Protein AF-A0A8J6XZQ5-F1 (afdb_monomer)

Sequence (156 aa):
MKKIFVLLVVLVLAVPALAQITETRNSEETAAKAEATSPREPSPLEKLKERIRRASRLPEAAGEAREAGIPEEDVVTVITEARRRRMPPAEVETILVESAASARENGPVDNFGAFVQSQLDQGLRGRELAEAIHREHAARGKGKMKKDKDKDKDKD

Organism: NCBI:txid2886004

Radius of gyration: 28.11 Å; Cα contacts (8 Å, |Δi|>4): 125; chains: 1; bounding box: 62×54×80 Å

Structure (mmCIF, N/CA/C/O backbone):
data_AF-A0A8J6XZQ5-F1
#
_entry.id   AF-A0A8J6XZQ5-F1
#
loop_
_atom_site.group_PDB
_atom_site.id
_atom_site.type_symbol
_atom_site.label_atom_id
_atom_site.label_alt_id
_atom_site.label_comp_id
_atom_site.label_asym_id
_atom_site.label_entity_id
_atom_site.label_seq_id
_atom_site.pdbx_PDB_ins_code
_atom_site.Cartn_x
_atom_site.Cartn_y
_atom_site.Cartn_z
_atom_site.occupancy
_atom_site.B_iso_or_equiv
_atom_site.auth_seq_id
_atom_site.auth_comp_id
_atom_site.auth_asym_id
_atom_site.auth_atom_id
_atom_site.pdbx_PDB_model_num
ATOM 1 N N . MET A 1 1 ? -46.527 -29.462 -17.149 1.00 37.03 1 MET A N 1
ATOM 2 C CA . MET A 1 1 ? -47.386 -28.792 -18.158 1.00 37.03 1 MET A CA 1
ATOM 3 C C . MET A 1 1 ? -46.441 -28.049 -19.113 1.00 37.03 1 MET A C 1
ATOM 5 O O . MET A 1 1 ? -45.614 -27.319 -18.600 1.00 37.03 1 MET A O 1
ATOM 9 N N . LYS A 1 2 ? -46.260 -28.498 -20.376 1.00 39.34 2 LYS A N 1
ATOM 10 C CA . LYS A 1 2 ? -46.799 -27.884 -21.630 1.00 39.34 2 LYS A CA 1
ATOM 11 C C . LYS A 1 2 ? -46.382 -26.393 -21.768 1.00 39.34 2 LYS A C 1
ATOM 13 O O . LYS A 1 2 ? -46.752 -25.658 -20.871 1.00 39.34 2 LYS A O 1
ATOM 18 N N . LYS A 1 3 ? -45.719 -25.818 -22.791 1.00 41.22 3 LYS A N 1
ATOM 19 C CA . LYS A 1 3 ? -45.349 -26.075 -24.215 1.00 41.22 3 LYS A CA 1
ATOM 20 C C . LYS A 1 3 ? -44.275 -25.003 -24.589 1.00 41.22 3 LYS A C 1
ATOM 22 O O . LYS A 1 3 ? -44.357 -23.909 -24.051 1.00 41.22 3 LYS A O 1
ATOM 27 N N . ILE A 1 4 ? -43.175 -25.283 -25.299 1.00 52.03 4 ILE A N 1
ATOM 28 C CA . ILE A 1 4 ? -42.930 -25.091 -26.757 1.00 52.03 4 ILE A CA 1
ATOM 29 C C . ILE A 1 4 ? -43.617 -23.862 -27.402 1.00 52.03 4 ILE A C 1
ATOM 31 O O . ILE A 1 4 ? -44.836 -23.870 -27.537 1.00 52.03 4 ILE A O 1
ATOM 35 N N . PHE A 1 5 ? -42.815 -22.900 -27.891 1.00 50.16 5 PHE A N 1
ATOM 36 C CA . PHE A 1 5 ? -43.088 -21.922 -28.974 1.00 50.16 5 PHE A CA 1
ATOM 37 C C . PHE A 1 5 ? -41.705 -21.443 -29.502 1.00 50.16 5 PHE A C 1
ATOM 39 O O . PHE A 1 5 ? -40.955 -20.857 -28.732 1.00 50.16 5 PHE A O 1
ATOM 46 N N . VAL A 1 6 ? -41.156 -21.919 -30.635 1.00 46.69 6 VAL A N 1
ATOM 47 C CA . VAL A 1 6 ? -41.430 -21.541 -32.053 1.00 46.69 6 VAL A CA 1
ATOM 48 C C . VAL A 1 6 ? -41.259 -20.021 -32.251 1.00 46.69 6 VAL A C 1
ATOM 50 O O . VAL A 1 6 ? -42.074 -19.267 -31.741 1.00 46.69 6 VAL A O 1
ATOM 53 N N . LEU A 1 7 ? -40.123 -19.496 -32.739 1.00 50.09 7 LEU A N 1
ATOM 54 C CA . LEU A 1 7 ? -39.590 -19.440 -34.124 1.00 50.09 7 LEU A CA 1
ATOM 55 C C . LEU A 1 7 ? -40.452 -18.606 -35.100 1.00 50.09 7 LEU A C 1
ATOM 57 O O . LEU A 1 7 ? -41.497 -19.074 -35.536 1.00 50.09 7 LEU A O 1
ATOM 61 N N . LEU A 1 8 ? -39.977 -17.403 -35.467 1.00 45.16 8 LEU A N 1
ATOM 62 C CA . LEU A 1 8 ? -40.370 -16.582 -36.640 1.00 45.16 8 LEU A CA 1
ATOM 63 C C . LEU A 1 8 ? -39.430 -15.349 -36.674 1.00 45.16 8 LEU A C 1
ATOM 65 O O . LEU A 1 8 ? -39.422 -14.597 -35.708 1.00 45.16 8 LEU A O 1
ATOM 69 N N . VAL A 1 9 ? -38.418 -15.222 -37.548 1.00 50.28 9 VAL A N 1
ATOM 70 C CA . VAL A 1 9 ? -38.391 -15.012 -39.020 1.00 50.28 9 VAL A CA 1
ATOM 71 C C . VAL A 1 9 ? -38.978 -13.652 -39.432 1.00 50.28 9 VAL A C 1
ATOM 73 O O . VAL A 1 9 ? -40.025 -13.280 -38.920 1.00 50.28 9 VAL A O 1
ATOM 76 N N . VAL A 1 10 ? -38.324 -13.018 -40.430 1.00 49.06 10 VAL A N 1
ATOM 77 C CA . VAL A 1 10 ? -38.712 -11.835 -41.251 1.00 49.06 10 VAL A CA 1
ATOM 78 C C . VAL A 1 10 ? -38.084 -10.511 -40.753 1.00 49.06 10 VAL A C 1
ATOM 80 O O . VAL A 1 10 ? -38.171 -10.215 -39.574 1.00 49.06 10 VAL A O 1
ATOM 83 N N . LEU A 1 11 ? -37.468 -9.612 -41.533 1.00 44.12 11 LEU A N 1
ATOM 84 C CA . LEU A 1 11 ? -37.069 -9.518 -42.947 1.00 44.12 11 LEU A CA 1
ATOM 85 C C . LEU A 1 11 ? -36.424 -8.125 -43.150 1.00 44.12 11 LEU A C 1
ATOM 87 O O . LEU A 1 11 ? -36.913 -7.130 -42.628 1.00 44.12 11 LEU A O 1
ATOM 91 N N . VAL A 1 12 ? -35.339 -8.106 -43.921 1.00 50.72 12 VAL A N 1
ATOM 92 C CA . VAL A 1 12 ? -34.783 -7.043 -44.784 1.00 50.72 12 VAL A CA 1
ATOM 93 C C . VAL A 1 12 ? -35.544 -5.705 -44.873 1.00 50.72 12 VAL A C 1
ATOM 95 O O . VAL A 1 12 ? -36.671 -5.663 -45.357 1.00 50.72 12 VAL A O 1
ATOM 98 N N . LEU A 1 13 ? -34.824 -4.599 -44.636 1.00 49.34 13 LEU A N 1
ATOM 99 C CA . LEU A 1 13 ? -34.982 -3.363 -45.413 1.00 49.34 13 LEU A CA 1
ATOM 100 C C . LEU A 1 13 ? -33.605 -2.833 -45.839 1.00 49.34 13 LEU A C 1
ATOM 102 O O . LEU A 1 13 ? -32.818 -2.352 -45.028 1.00 49.34 13 LEU A O 1
ATOM 106 N N . ALA A 1 14 ? -33.341 -2.955 -47.139 1.00 54.84 14 ALA A N 1
ATOM 107 C CA . ALA A 1 14 ? -32.304 -2.241 -47.867 1.00 54.84 14 ALA A CA 1
ATOM 108 C C . ALA A 1 14 ? -32.854 -0.875 -48.307 1.00 54.84 14 ALA A C 1
ATOM 110 O O . ALA A 1 14 ? -33.979 -0.808 -48.800 1.00 54.84 14 ALA A O 1
ATOM 111 N N . VAL A 1 15 ? -32.057 0.190 -48.183 1.00 57.94 15 VAL A N 1
ATOM 112 C CA . VAL A 1 15 ? -32.294 1.494 -48.831 1.00 57.94 15 VAL A CA 1
ATOM 113 C C . VAL A 1 15 ? -30.938 2.030 -49.333 1.00 57.94 15 VAL A C 1
ATOM 115 O O . VAL A 1 15 ? -29.934 1.831 -48.644 1.00 57.94 15 VAL A O 1
ATOM 118 N N . PRO A 1 16 ? -30.870 2.607 -50.551 1.00 54.16 16 PRO A N 1
ATOM 119 C CA . PRO A 1 16 ? -29.657 2.670 -51.359 1.00 54.16 16 PRO A CA 1
ATOM 120 C C . PRO A 1 16 ? -28.839 3.956 -51.184 1.00 54.16 16 PRO A C 1
ATOM 122 O O . PRO A 1 16 ? -29.287 4.963 -50.642 1.00 54.16 16 PRO A O 1
ATOM 125 N N . ALA A 1 17 ? -27.624 3.877 -51.723 1.00 57.78 17 ALA A N 1
ATOM 126 C CA . ALA A 1 17 ? -26.674 4.951 -51.969 1.00 57.78 17 ALA A CA 1
ATOM 127 C C . ALA A 1 17 ? -27.235 6.107 -52.824 1.00 57.78 17 ALA A C 1
ATOM 129 O O . ALA A 1 17 ? -27.991 5.844 -53.755 1.00 57.78 17 ALA A O 1
ATOM 130 N N . LEU A 1 18 ? -26.751 7.342 -52.598 1.00 51.19 18 LEU A N 1
ATOM 131 C CA . LEU A 1 18 ? -26.089 8.173 -53.627 1.00 51.19 18 LEU A CA 1
ATOM 132 C C . LEU A 1 18 ? -25.519 9.504 -53.068 1.00 51.19 18 LEU A C 1
ATOM 134 O O . LEU A 1 18 ? -26.257 10.263 -52.454 1.00 51.19 18 LEU A O 1
ATOM 138 N N . ALA A 1 19 ? -24.251 9.777 -53.431 1.00 51.53 19 ALA A N 1
ATOM 139 C CA . ALA A 1 19 ? -23.577 11.075 -53.689 1.00 51.53 19 ALA A CA 1
ATOM 140 C C . ALA A 1 19 ? -23.475 12.114 -52.536 1.00 51.53 19 ALA A C 1
ATOM 142 O O . ALA A 1 19 ? -24.464 12.457 -51.912 1.00 51.53 19 ALA A O 1
ATOM 143 N N . GLN A 1 20 ? -22.320 12.718 -52.210 1.00 55.69 20 GLN A N 1
ATOM 144 C CA . GLN A 1 20 ? -21.356 13.461 -53.054 1.00 55.69 20 GLN A CA 1
ATOM 145 C C . GLN A 1 20 ? -19.947 13.390 -52.410 1.00 55.69 20 GLN A C 1
ATOM 147 O O . GLN A 1 20 ? -19.841 13.483 -51.193 1.00 55.69 20 GLN A O 1
ATOM 152 N N . ILE A 1 21 ? -18.852 13.007 -53.081 1.00 57.12 21 ILE A N 1
ATOM 153 C CA . ILE A 1 21 ? -17.958 13.787 -53.970 1.00 57.12 21 ILE A CA 1
ATOM 154 C C . ILE A 1 21 ? -17.819 15.275 -53.606 1.00 57.12 21 ILE A C 1
ATOM 156 O O . ILE A 1 21 ? -18.524 16.106 -54.163 1.00 57.12 21 ILE A O 1
ATOM 160 N N . THR A 1 22 ? -16.808 15.592 -52.791 1.00 54.69 22 THR A N 1
ATOM 161 C CA . THR A 1 22 ? -16.005 16.823 -52.907 1.00 54.69 22 THR A CA 1
ATOM 162 C C . THR A 1 22 ? -14.551 16.534 -52.529 1.00 54.69 22 THR A C 1
ATOM 164 O O . THR A 1 22 ? -14.257 16.089 -51.424 1.00 54.69 22 THR A O 1
ATOM 167 N N . GLU A 1 23 ? -13.681 16.793 -53.503 1.00 56.41 23 GLU A N 1
ATOM 168 C CA . GLU A 1 23 ? -12.314 17.313 -53.388 1.00 56.41 23 GLU A CA 1
ATOM 169 C C . GLU A 1 23 ? -11.264 16.594 -52.529 1.00 56.41 23 GLU A C 1
ATOM 171 O O . GLU A 1 23 ? -11.031 16.843 -51.350 1.00 56.41 23 GLU A O 1
ATOM 176 N N . THR A 1 24 ? -10.468 15.827 -53.266 1.00 57.78 24 THR A N 1
ATOM 177 C CA . THR A 1 24 ? -9.013 15.737 -53.153 1.00 57.78 24 THR A CA 1
ATOM 178 C C . THR A 1 24 ? -8.331 17.106 -53.004 1.00 57.78 24 THR A C 1
ATOM 180 O O . THR A 1 24 ? -8.197 17.840 -53.984 1.00 57.78 24 THR A O 1
ATOM 183 N N . ARG A 1 25 ? -7.801 17.395 -51.813 1.00 56.53 25 ARG A N 1
ATOM 184 C CA . ARG A 1 25 ? -6.500 18.063 -51.596 1.00 56.53 25 ARG A CA 1
ATOM 185 C C . ARG A 1 25 ? -6.209 18.088 -50.097 1.00 56.53 25 ARG A C 1
ATOM 187 O O . ARG A 1 25 ? -6.794 18.895 -49.390 1.00 56.53 25 ARG A O 1
ATOM 194 N N . ASN A 1 26 ? -5.378 17.146 -49.644 1.00 53.28 26 ASN A N 1
ATOM 195 C CA . ASN A 1 26 ? -4.482 17.202 -48.468 1.00 53.28 26 ASN A CA 1
ATOM 196 C C . ASN A 1 26 ? -4.122 15.778 -47.988 1.00 53.28 26 ASN A C 1
ATOM 198 O O . ASN A 1 26 ? -4.207 15.472 -46.803 1.00 53.28 26 ASN A O 1
ATOM 202 N N . SER A 1 27 ? -3.746 14.878 -48.905 1.00 52.12 27 SER A N 1
ATOM 203 C CA . SER A 1 27 ? -3.442 13.471 -48.577 1.00 52.12 27 SER A CA 1
ATOM 204 C C . SER A 1 27 ? -1.949 13.126 -48.534 1.00 52.12 27 SER A C 1
ATOM 206 O O . SER A 1 27 ? -1.620 11.948 -48.486 1.00 52.12 27 SER A O 1
ATOM 208 N N . GLU A 1 28 ? -1.040 14.106 -48.497 1.00 51.62 28 GLU A N 1
ATOM 209 C CA . GLU A 1 28 ? 0.408 13.824 -48.406 1.00 51.62 28 GLU A CA 1
ATOM 210 C C . GLU A 1 28 ? 1.088 14.321 -47.118 1.00 51.62 28 GLU A C 1
ATOM 212 O O . GLU A 1 28 ? 2.247 13.996 -46.886 1.00 51.62 28 GLU A O 1
ATOM 217 N N . GLU A 1 29 ? 0.373 14.989 -46.203 1.00 51.19 29 GLU A N 1
ATOM 218 C CA . GLU A 1 29 ? 0.944 15.469 -44.927 1.00 51.19 29 GLU A CA 1
ATOM 219 C C . GLU A 1 29 ? 0.300 14.824 -43.685 1.00 51.19 29 GLU A C 1
ATOM 221 O O . GLU A 1 29 ? 0.158 15.433 -42.630 1.00 51.19 29 GLU A O 1
ATOM 226 N N . THR A 1 30 ? -0.115 13.559 -43.781 1.00 48.03 30 THR A N 1
ATOM 227 C CA . THR A 1 30 ? -0.611 12.795 -42.615 1.00 48.03 30 THR A CA 1
ATOM 228 C C . THR A 1 30 ? -0.056 11.373 -42.515 1.00 48.03 30 THR A C 1
ATOM 230 O O . THR A 1 30 ? -0.463 10.621 -41.633 1.00 48.03 30 THR A O 1
ATOM 233 N N . ALA A 1 31 ? 0.921 10.998 -43.346 1.00 47.31 31 ALA A N 1
ATOM 234 C CA . ALA A 1 31 ? 1.536 9.667 -43.299 1.00 47.31 31 ALA A CA 1
ATOM 235 C C . ALA A 1 31 ? 2.668 9.526 -42.255 1.00 47.31 31 ALA A C 1
ATOM 237 O O . ALA A 1 31 ? 3.042 8.409 -41.918 1.00 47.31 31 ALA A O 1
ATOM 238 N N . ALA A 1 32 ? 3.182 10.623 -41.680 1.00 50.59 32 ALA A N 1
ATOM 239 C CA . ALA A 1 32 ? 4.265 10.577 -40.681 1.00 50.59 32 ALA A CA 1
ATOM 240 C C . ALA A 1 32 ? 3.788 10.594 -39.211 1.00 50.59 32 ALA A C 1
ATOM 242 O O . ALA A 1 32 ? 4.599 10.517 -38.291 1.00 50.59 32 ALA A O 1
ATOM 243 N N . LYS A 1 33 ? 2.475 10.697 -38.961 1.00 52.81 33 LYS A N 1
ATOM 244 C CA . LYS A 1 33 ? 1.895 10.802 -37.607 1.00 52.81 33 LYS A CA 1
ATOM 245 C C . LYS A 1 33 ? 0.757 9.802 -37.378 1.00 52.81 33 LYS A C 1
ATOM 247 O O . LYS A 1 33 ? -0.197 10.095 -36.670 1.00 52.81 33 LYS A O 1
ATOM 252 N N . ALA A 1 34 ? 0.848 8.627 -37.997 1.00 47.38 34 ALA A N 1
ATOM 253 C CA . ALA A 1 34 ? -0.132 7.551 -37.838 1.00 47.38 34 ALA A CA 1
ATOM 254 C C . ALA A 1 34 ? 0.479 6.220 -37.353 1.00 47.38 34 ALA A C 1
ATOM 256 O O . ALA A 1 34 ? -0.255 5.267 -37.123 1.00 47.38 34 ALA A O 1
ATOM 257 N N . GLU A 1 35 ? 1.794 6.153 -37.101 1.00 48.66 35 GLU A N 1
ATOM 258 C CA . GLU A 1 35 ? 2.436 4.986 -36.462 1.00 48.66 35 GLU A CA 1
ATOM 259 C C . GLU A 1 35 ? 2.496 5.074 -34.921 1.00 48.66 35 GLU A C 1
ATOM 261 O O . GLU A 1 35 ? 3.040 4.195 -34.256 1.00 48.66 35 GLU A O 1
ATOM 266 N N . ALA A 1 36 ? 1.910 6.110 -34.311 1.00 57.91 36 ALA A N 1
ATOM 267 C CA . ALA A 1 36 ? 1.981 6.361 -32.867 1.00 57.91 36 ALA A CA 1
ATOM 268 C C . ALA A 1 36 ? 0.726 5.920 -32.088 1.00 57.91 36 ALA A C 1
ATOM 270 O O . ALA A 1 36 ? 0.389 6.515 -31.064 1.00 57.91 36 ALA A O 1
ATOM 271 N N . THR A 1 37 ? -0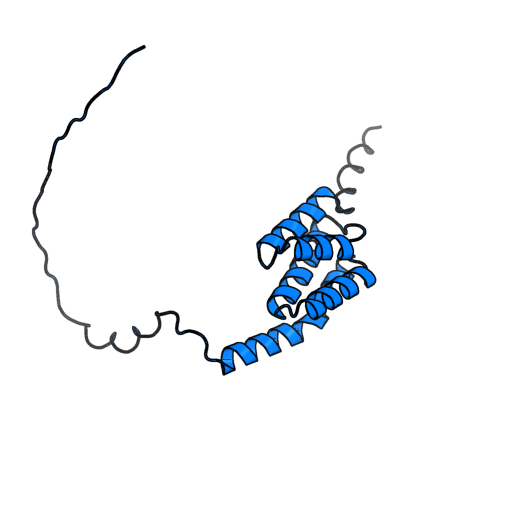.025 4.924 -32.566 1.00 57.75 37 THR A N 1
ATOM 272 C CA . THR A 1 37 ? -1.256 4.477 -31.876 1.00 57.75 37 THR A CA 1
ATOM 273 C C . THR A 1 37 ? -1.480 2.970 -31.964 1.00 57.75 37 THR A C 1
ATOM 275 O O . THR A 1 37 ? -2.605 2.491 -32.016 1.00 57.75 37 THR A O 1
ATOM 278 N N . SER A 1 38 ? -0.395 2.200 -31.931 1.00 63.53 38 SER A N 1
ATOM 279 C CA . SER A 1 38 ? -0.447 0.837 -31.404 1.00 63.53 38 SER A CA 1
ATOM 280 C C . SER A 1 38 ? 0.289 0.852 -30.063 1.00 63.53 38 SER A C 1
ATOM 282 O O . SER A 1 38 ? 1.351 1.483 -30.002 1.00 63.53 38 SER A O 1
ATOM 284 N N . PRO A 1 39 ? -0.229 0.242 -28.978 1.00 69.12 39 PRO A N 1
ATOM 285 C CA . PRO A 1 39 ? 0.496 0.149 -27.715 1.00 69.12 39 PRO A CA 1
ATOM 286 C C . PRO A 1 39 ? 1.797 -0.629 -27.939 1.00 69.12 39 PRO A C 1
ATOM 288 O O . PRO A 1 39 ? 1.837 -1.854 -27.853 1.00 69.12 39 PRO A O 1
ATOM 291 N N . ARG A 1 40 ? 2.881 0.074 -28.282 1.00 81.06 40 ARG A N 1
ATOM 292 C CA . ARG A 1 40 ? 4.208 -0.524 -28.345 1.00 81.06 40 ARG A CA 1
ATOM 293 C C . ARG A 1 40 ? 4.527 -0.960 -26.928 1.00 81.06 40 ARG A C 1
ATOM 295 O O . ARG A 1 40 ? 4.611 -0.1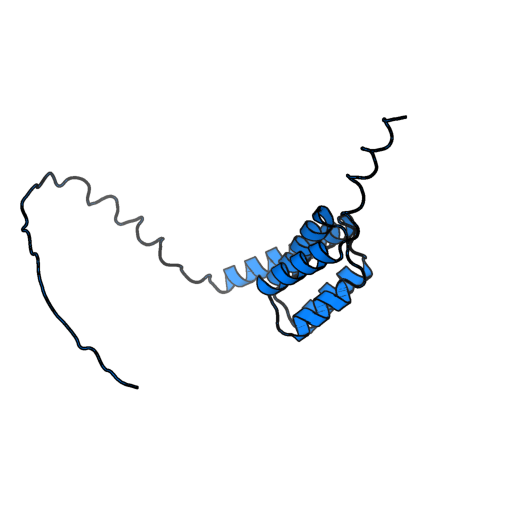13 -26.036 1.00 81.06 40 ARG A O 1
ATOM 302 N N . GLU A 1 41 ? 4.676 -2.266 -26.718 1.00 87.12 41 GLU A N 1
ATOM 303 C CA . GLU A 1 41 ? 5.072 -2.762 -25.409 1.00 87.12 41 GLU A CA 1
ATOM 304 C C . GLU A 1 41 ? 6.332 -2.022 -24.942 1.00 87.12 41 GLU A C 1
ATOM 306 O O . GLU A 1 41 ? 7.276 -1.847 -25.728 1.00 87.12 41 GLU A O 1
ATOM 311 N N . PRO A 1 42 ? 6.369 -1.564 -23.679 1.00 88.25 42 PRO A N 1
ATOM 312 C CA . PRO A 1 42 ? 7.521 -0.841 -23.183 1.00 88.25 42 PRO A CA 1
ATOM 313 C C . PRO A 1 42 ? 8.753 -1.740 -23.266 1.0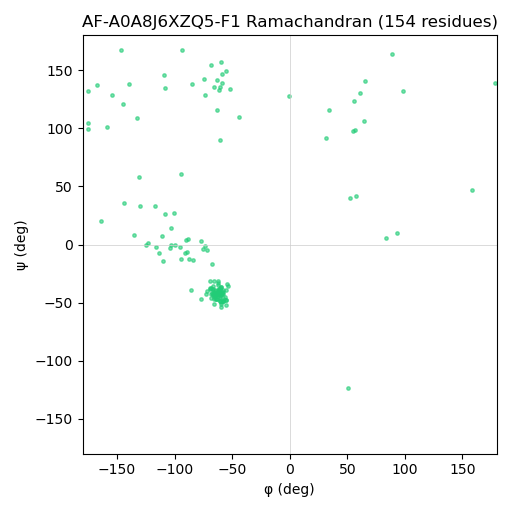0 88.25 42 PRO A C 1
ATOM 315 O O . PRO A 1 42 ? 8.713 -2.921 -22.901 1.00 88.25 42 PRO A O 1
ATOM 318 N N . SER A 1 43 ? 9.861 -1.171 -23.743 1.00 93.88 43 SER A N 1
ATOM 319 C CA . SER A 1 43 ? 11.126 -1.901 -23.820 1.00 93.88 43 SER A CA 1
ATOM 320 C C . SER A 1 43 ? 11.562 -2.377 -22.422 1.00 93.88 43 SER A C 1
ATOM 322 O O . SER A 1 43 ? 11.176 -1.772 -21.415 1.00 93.88 43 SER A O 1
ATOM 324 N N . PRO A 1 44 ? 12.396 -3.427 -22.311 1.00 95.12 44 PRO A N 1
ATOM 325 C CA . PRO A 1 44 ? 12.909 -3.883 -21.017 1.00 95.12 44 PRO A CA 1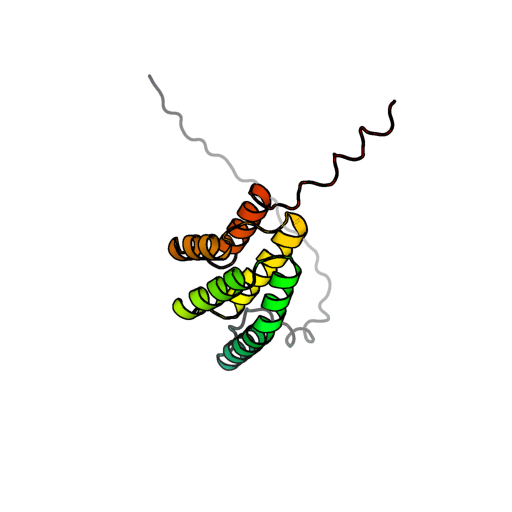
ATOM 326 C C . PRO A 1 44 ? 13.589 -2.775 -20.20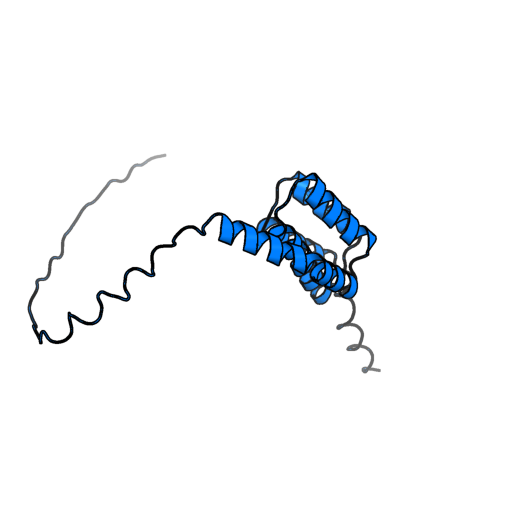0 1.00 95.12 44 PRO A C 1
ATOM 328 O O . PRO A 1 44 ? 13.432 -2.727 -18.980 1.00 95.12 44 PRO A O 1
ATOM 331 N N . LEU A 1 45 ? 14.295 -1.856 -20.870 1.00 95.31 45 LEU A N 1
ATOM 332 C CA . LEU A 1 45 ? 14.928 -0.706 -20.227 1.00 95.31 45 LEU A CA 1
ATOM 333 C C . LEU A 1 45 ? 13.888 0.261 -19.647 1.00 95.31 45 LEU A C 1
ATOM 335 O O . LEU A 1 45 ? 14.050 0.716 -18.519 1.00 95.31 45 LEU A O 1
ATOM 339 N N . GLU A 1 46 ? 12.803 0.535 -20.374 1.00 95.25 46 GLU A N 1
ATOM 340 C CA . GLU A 1 46 ? 11.710 1.379 -19.877 1.00 95.25 46 GLU A CA 1
ATOM 341 C C . GLU A 1 46 ? 10.980 0.720 -18.697 1.00 95.25 46 GLU A C 1
ATOM 343 O O . GLU A 1 46 ? 10.732 1.373 -17.684 1.00 95.25 46 GLU A O 1
ATOM 348 N N . LYS A 1 47 ? 10.740 -0.600 -18.752 1.00 94.19 47 LYS A N 1
ATOM 349 C CA . LYS A 1 47 ? 10.191 -1.364 -17.614 1.00 94.19 47 LYS A CA 1
ATOM 350 C C . LYS A 1 47 ? 11.098 -1.265 -16.377 1.00 94.19 47 LYS A C 1
ATOM 352 O O . LYS A 1 47 ? 10.602 -1.126 -15.260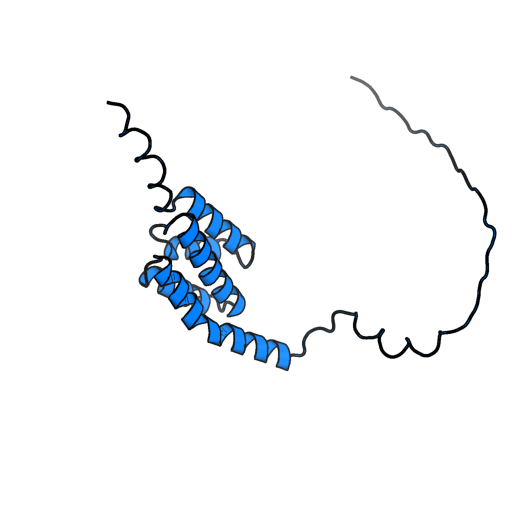 1.00 94.19 47 LYS A O 1
ATOM 357 N N . LEU A 1 48 ? 12.423 -1.326 -16.548 1.00 95.94 48 LEU A N 1
ATOM 358 C CA . LEU A 1 48 ? 13.381 -1.178 -15.446 1.00 95.94 48 LEU A CA 1
ATOM 359 C C . LEU A 1 48 ? 13.392 0.246 -14.875 1.00 95.94 48 LEU A C 1
ATOM 361 O O . LEU A 1 48 ? 13.335 0.401 -13.655 1.00 95.94 48 LEU A O 1
ATOM 365 N N . LYS A 1 49 ? 13.434 1.273 -15.735 1.00 97.00 49 LYS A N 1
ATOM 366 C CA . LYS A 1 49 ? 13.371 2.683 -15.318 1.00 97.00 49 LYS A CA 1
ATOM 367 C C . LYS A 1 49 ? 12.122 2.956 -14.489 1.00 97.00 49 LYS A C 1
ATOM 369 O O . LYS A 1 49 ? 12.227 3.552 -13.420 1.00 97.00 49 LYS A O 1
ATOM 374 N N . GLU A 1 50 ? 10.969 2.463 -14.935 1.00 95.44 50 GLU A N 1
ATOM 375 C CA . GLU A 1 50 ? 9.718 2.627 -14.198 1.00 95.44 50 GLU A CA 1
ATOM 376 C C . GLU A 1 50 ? 9.768 1.919 -12.840 1.00 95.44 50 GLU A C 1
ATOM 378 O O . GLU A 1 50 ? 9.408 2.508 -11.825 1.00 95.44 50 GLU A O 1
ATOM 383 N N . ARG A 1 51 ? 10.304 0.693 -12.768 1.00 96.06 51 ARG A N 1
ATOM 384 C CA . ARG A 1 51 ? 10.477 -0.009 -11.483 1.00 96.06 51 ARG A CA 1
ATOM 385 C C . ARG A 1 51 ? 11.363 0.762 -10.507 1.00 96.06 51 ARG A C 1
ATOM 387 O O . ARG A 1 51 ? 11.023 0.829 -9.329 1.00 96.06 51 ARG A O 1
ATOM 394 N N . ILE A 1 52 ? 12.473 1.333 -10.978 1.00 97.56 52 ILE A N 1
ATOM 395 C CA . ILE A 1 52 ? 13.384 2.138 -10.148 1.00 97.56 52 ILE A CA 1
ATOM 396 C C . ILE A 1 52 ? 12.681 3.414 -9.678 1.00 97.56 52 ILE A C 1
ATOM 398 O O . ILE A 1 52 ? 12.704 3.713 -8.487 1.00 97.56 52 ILE A O 1
ATOM 402 N N . ARG A 1 53 ? 12.000 4.123 -10.585 1.00 97.88 53 ARG A N 1
ATOM 403 C CA . ARG A 1 53 ? 11.235 5.337 -10.270 1.00 97.88 53 ARG A CA 1
ATOM 404 C C . ARG A 1 53 ? 10.144 5.078 -9.229 1.00 97.88 53 ARG A C 1
ATOM 406 O O . ARG A 1 53 ? 9.945 5.881 -8.324 1.00 97.88 53 ARG A O 1
ATOM 413 N N . ARG A 1 54 ? 9.427 3.963 -9.353 1.00 96.94 54 ARG A N 1
ATOM 414 C CA . ARG A 1 54 ? 8.385 3.558 -8.400 1.00 96.94 54 ARG A CA 1
ATOM 415 C C . ARG A 1 54 ? 8.987 3.176 -7.051 1.00 96.94 54 ARG A C 1
ATOM 417 O O . ARG A 1 54 ? 8.508 3.620 -6.017 1.00 96.94 54 ARG A O 1
ATOM 424 N N . ALA A 1 55 ? 10.098 2.438 -7.052 1.00 97.44 55 ALA A N 1
ATOM 425 C CA . ALA A 1 55 ? 10.820 2.106 -5.826 1.00 97.44 55 ALA A CA 1
ATOM 426 C C . ALA A 1 55 ? 11.330 3.349 -5.081 1.00 97.44 55 ALA A C 1
ATOM 428 O O . ALA A 1 55 ? 11.243 3.393 -3.856 1.00 97.44 55 ALA A O 1
ATOM 429 N N . SER A 1 56 ? 11.808 4.375 -5.794 1.00 98.12 56 SER A N 1
ATOM 430 C CA . SER A 1 56 ? 12.293 5.609 -5.162 1.00 98.12 56 SER A CA 1
ATOM 431 C C . SER A 1 56 ? 11.192 6.434 -4.490 1.00 98.12 56 SER A C 1
ATOM 433 O O . SER A 1 56 ? 11.513 7.286 -3.672 1.00 98.12 56 SER A O 1
ATOM 435 N N . ARG A 1 57 ? 9.913 6.188 -4.808 1.00 97.75 57 ARG A N 1
ATOM 436 C CA . ARG A 1 57 ? 8.757 6.852 -4.179 1.00 97.75 57 ARG A CA 1
ATOM 437 C C . ARG A 1 57 ? 8.258 6.162 -2.914 1.00 97.75 57 ARG A C 1
ATOM 439 O O . ARG A 1 57 ? 7.480 6.746 -2.169 1.00 97.75 57 ARG A O 1
ATOM 446 N N . LEU A 1 58 ? 8.703 4.935 -2.638 1.00 97.88 58 LEU A N 1
ATOM 447 C CA . LEU A 1 58 ? 8.245 4.187 -1.464 1.00 97.88 58 LEU A CA 1
ATOM 448 C C . LEU A 1 58 ? 8.506 4.902 -0.126 1.00 97.88 58 LEU A C 1
ATOM 450 O O . LEU A 1 58 ? 7.619 4.841 0.722 1.00 97.88 58 LEU A O 1
ATOM 454 N N . PRO A 1 59 ? 9.646 5.591 0.096 1.00 98.50 59 PRO A N 1
ATOM 455 C CA . PRO A 1 59 ? 9.854 6.338 1.336 1.00 98.50 59 PRO A CA 1
ATOM 456 C C . PRO A 1 59 ? 8.825 7.456 1.548 1.00 98.50 59 PRO A C 1
ATOM 458 O O . PRO A 1 59 ? 8.344 7.630 2.664 1.00 98.50 59 PRO A O 1
ATOM 461 N N . GLU A 1 60 ? 8.467 8.177 0.482 1.00 98.44 60 GLU A N 1
ATOM 462 C CA . GLU A 1 60 ? 7.452 9.238 0.504 1.00 98.44 60 GLU A CA 1
ATOM 463 C C . GLU A 1 60 ? 6.066 8.652 0.793 1.00 98.44 60 GLU A C 1
ATOM 465 O O . GLU A 1 60 ? 5.432 9.050 1.764 1.00 98.44 60 GLU A O 1
ATOM 470 N N . ALA A 1 61 ? 5.653 7.617 0.053 1.00 98.25 61 ALA A N 1
ATOM 471 C CA . ALA A 1 61 ? 4.368 6.946 0.270 1.00 98.25 61 ALA A CA 1
ATOM 472 C C . ALA A 1 61 ? 4.236 6.349 1.688 1.00 98.25 61 ALA A C 1
ATOM 474 O O . ALA A 1 61 ? 3.167 6.392 2.296 1.00 98.25 61 ALA A O 1
ATOM 475 N N . ALA A 1 62 ? 5.325 5.811 2.247 1.00 98.50 62 ALA A N 1
ATOM 476 C CA . ALA A 1 62 ? 5.360 5.336 3.630 1.00 98.50 62 ALA A CA 1
ATOM 477 C C . ALA A 1 62 ? 5.269 6.490 4.645 1.00 98.50 62 ALA A C 1
ATOM 479 O O . ALA A 1 62 ? 4.632 6.345 5.689 1.00 98.50 62 ALA A O 1
ATOM 480 N N . GLY A 1 63 ? 5.895 7.635 4.352 1.00 98.31 63 GLY A N 1
ATOM 481 C CA . GLY A 1 63 ? 5.738 8.870 5.121 1.00 98.31 63 GLY A CA 1
ATOM 482 C C . GLY A 1 63 ? 4.285 9.334 5.144 1.00 98.31 63 GLY A C 1
ATOM 483 O O . GLY A 1 63 ? 3.715 9.486 6.220 1.00 98.31 63 GLY A O 1
ATOM 484 N N . GLU A 1 64 ? 3.662 9.433 3.973 1.00 98.12 64 GLU A N 1
ATOM 485 C CA . GLU A 1 64 ? 2.262 9.828 3.824 1.00 98.12 64 GLU A CA 1
ATOM 486 C C . GLU A 1 64 ? 1.286 8.917 4.580 1.00 98.12 64 GLU A C 1
ATOM 488 O O . GLU A 1 64 ? 0.339 9.404 5.198 1.00 98.12 64 GLU A O 1
ATOM 493 N N . ALA A 1 65 ? 1.511 7.600 4.554 1.00 97.75 65 ALA A N 1
ATOM 494 C CA . ALA A 1 65 ? 0.706 6.639 5.305 1.00 97.75 65 ALA A CA 1
ATOM 495 C C . ALA A 1 65 ? 0.783 6.891 6.820 1.00 97.75 65 ALA A C 1
ATOM 497 O O . ALA A 1 65 ? -0.246 6.904 7.500 1.00 97.75 65 ALA A O 1
ATOM 498 N N . ARG A 1 66 ? 1.988 7.158 7.342 1.00 97.94 66 ARG A N 1
ATOM 499 C CA . ARG A 1 66 ? 2.189 7.493 8.762 1.00 97.94 66 ARG A CA 1
ATOM 500 C C . ARG A 1 66 ? 1.554 8.830 9.129 1.00 97.94 66 ARG A C 1
ATOM 502 O O . ARG A 1 66 ? 0.885 8.926 10.152 1.00 97.94 66 ARG A O 1
ATOM 509 N N . GLU A 1 67 ? 1.698 9.844 8.280 1.00 97.25 67 GLU A N 1
ATOM 510 C CA . GLU A 1 67 ? 1.049 11.150 8.467 1.00 97.25 67 GLU A CA 1
ATOM 511 C C . GLU A 1 67 ? -0.482 11.052 8.454 1.00 97.25 67 GLU A C 1
ATOM 513 O O . GLU A 1 67 ? -1.159 11.792 9.165 1.00 97.25 67 GLU A O 1
ATOM 518 N N . ALA A 1 68 ? -1.039 10.105 7.696 1.00 96.12 68 ALA A N 1
ATOM 519 C CA . ALA A 1 68 ? -2.465 9.789 7.704 1.00 96.12 68 ALA A CA 1
ATOM 520 C C . ALA A 1 68 ? -2.928 9.029 8.967 1.00 96.12 68 ALA A C 1
ATOM 522 O O . ALA A 1 68 ? -4.117 8.738 9.110 1.00 96.12 68 ALA A O 1
ATOM 523 N N . GLY A 1 69 ? -2.014 8.715 9.889 1.00 95.75 69 GLY A N 1
ATOM 524 C CA . GLY A 1 69 ? -2.301 8.062 11.165 1.00 95.75 69 GLY A CA 1
ATOM 525 C C . GLY A 1 69 ? -2.187 6.539 11.145 1.00 95.75 69 GLY A C 1
ATOM 526 O O . GLY A 1 69 ? -2.598 5.904 12.116 1.00 95.75 69 GLY A O 1
ATOM 527 N N . ILE A 1 70 ? -1.654 5.938 10.075 1.00 96.62 70 ILE A N 1
ATOM 528 C CA . ILE A 1 70 ? -1.356 4.501 10.058 1.00 96.62 70 ILE A CA 1
ATOM 529 C C . ILE A 1 70 ? -0.113 4.255 10.929 1.00 96.62 70 ILE A C 1
ATOM 531 O O . ILE A 1 70 ? 0.905 4.920 10.715 1.00 96.62 70 ILE A O 1
ATOM 535 N N . PRO A 1 71 ? -0.157 3.316 11.892 1.00 96.69 71 PRO A N 1
ATOM 536 C CA . PRO A 1 71 ? 0.984 3.034 12.757 1.00 96.69 71 PRO A CA 1
ATOM 537 C C . PRO A 1 71 ? 2.236 2.614 11.974 1.00 96.69 71 PRO A C 1
ATOM 539 O O . PRO A 1 71 ? 2.155 1.951 10.936 1.00 96.69 71 PRO A O 1
ATOM 542 N N . GLU A 1 72 ? 3.417 2.984 12.471 1.00 97.25 72 GLU A N 1
ATOM 543 C CA . GLU A 1 72 ? 4.688 2.677 11.803 1.00 97.25 72 GLU A CA 1
ATOM 544 C C . GLU A 1 72 ? 4.922 1.165 11.690 1.00 97.25 72 GLU A C 1
ATOM 546 O O . GLU A 1 72 ? 5.365 0.682 10.648 1.00 97.25 72 GLU A O 1
ATOM 551 N N . GLU A 1 73 ? 4.562 0.408 12.723 1.00 97.19 73 GLU A N 1
ATOM 552 C CA . GLU A 1 73 ? 4.630 -1.050 12.754 1.00 97.19 73 GLU A CA 1
ATOM 553 C C . GLU A 1 73 ? 3.782 -1.708 11.655 1.00 97.19 73 GLU A C 1
ATOM 555 O O . GLU A 1 73 ? 4.208 -2.696 11.046 1.00 97.19 73 GLU A O 1
ATOM 560 N N . ASP A 1 74 ? 2.623 -1.129 11.335 1.00 97.56 74 ASP A N 1
ATOM 561 C CA . ASP A 1 74 ? 1.745 -1.612 10.273 1.00 97.56 74 ASP A CA 1
ATOM 562 C C . ASP A 1 74 ? 2.355 -1.309 8.897 1.00 97.56 74 ASP A C 1
ATOM 564 O O . ASP A 1 74 ? 2.406 -2.189 8.035 1.00 97.56 74 ASP A O 1
ATOM 568 N N . VAL A 1 75 ? 2.913 -0.108 8.703 1.00 97.88 75 VAL A N 1
ATOM 569 C CA . VAL A 1 75 ? 3.630 0.259 7.467 1.00 97.88 75 VAL A CA 1
ATOM 570 C C . VAL A 1 75 ? 4.839 -0.657 7.234 1.00 97.88 75 VAL A C 1
ATOM 572 O O . VAL A 1 75 ? 5.032 -1.172 6.127 1.00 97.88 75 VAL A O 1
ATOM 575 N N . VAL A 1 76 ? 5.633 -0.926 8.275 1.00 97.69 76 VAL A N 1
ATOM 576 C CA . VAL A 1 76 ? 6.774 -1.855 8.212 1.00 97.69 76 VAL A CA 1
ATOM 577 C C . VAL A 1 76 ? 6.314 -3.274 7.884 1.00 97.69 76 VAL A C 1
ATOM 579 O O . VAL A 1 76 ? 6.956 -3.951 7.072 1.00 97.69 76 VAL A O 1
ATOM 582 N N . THR A 1 77 ? 5.200 -3.722 8.466 1.00 96.94 77 THR A N 1
ATOM 583 C CA . THR A 1 77 ? 4.610 -5.037 8.183 1.00 96.94 77 THR A CA 1
ATOM 584 C C . THR A 1 77 ? 4.222 -5.153 6.712 1.00 96.94 77 THR A C 1
ATOM 586 O O . THR A 1 77 ? 4.647 -6.097 6.046 1.00 96.94 77 THR A O 1
ATOM 589 N N . VAL A 1 78 ? 3.517 -4.158 6.163 1.00 96.62 78 VAL A N 1
ATOM 590 C CA . VAL A 1 78 ? 3.129 -4.122 4.743 1.00 96.62 78 VAL A CA 1
ATOM 591 C C . VAL A 1 78 ? 4.352 -4.195 3.826 1.00 96.62 78 VAL A C 1
ATOM 593 O O . VAL A 1 78 ? 4.389 -5.023 2.914 1.00 96.62 78 VAL A O 1
ATOM 596 N N . ILE A 1 79 ? 5.386 -3.385 4.077 1.00 97.12 79 ILE A N 1
ATOM 597 C CA . ILE A 1 79 ? 6.612 -3.376 3.259 1.00 97.12 79 ILE A CA 1
ATOM 598 C C . ILE A 1 79 ? 7.351 -4.719 3.356 1.00 97.12 79 ILE A C 1
ATOM 600 O O . ILE A 1 79 ? 7.835 -5.247 2.348 1.00 97.12 79 ILE A O 1
ATOM 604 N N . THR A 1 80 ? 7.434 -5.295 4.556 1.00 97.12 80 THR A N 1
ATOM 605 C CA . THR A 1 80 ? 8.102 -6.581 4.797 1.00 97.12 80 THR A CA 1
ATOM 606 C C . THR A 1 80 ? 7.384 -7.720 4.079 1.00 97.12 80 THR A C 1
ATOM 608 O O . THR A 1 80 ? 8.028 -8.525 3.398 1.00 97.12 80 THR A O 1
ATOM 611 N N . GLU A 1 81 ? 6.056 -7.753 4.160 1.00 95.69 81 GLU A N 1
ATOM 612 C CA . GLU A 1 81 ? 5.214 -8.732 3.477 1.00 95.69 81 GLU A CA 1
ATOM 613 C C . GLU A 1 81 ? 5.284 -8.596 1.958 1.00 95.69 81 GLU A C 1
ATOM 615 O O . GLU A 1 81 ? 5.470 -9.588 1.243 1.00 95.69 81 GLU A O 1
ATOM 620 N N . ALA A 1 82 ? 5.239 -7.364 1.454 1.00 95.62 82 ALA A N 1
ATOM 621 C CA . ALA A 1 82 ? 5.412 -7.086 0.040 1.00 95.62 82 ALA A CA 1
ATOM 622 C C . ALA A 1 82 ? 6.775 -7.570 -0.476 1.00 95.62 82 ALA A C 1
ATOM 624 O O . ALA A 1 82 ? 6.857 -8.221 -1.524 1.00 95.62 82 ALA A O 1
ATOM 625 N N . ARG A 1 83 ? 7.851 -7.331 0.288 1.00 95.75 83 ARG A N 1
ATOM 626 C CA . ARG A 1 83 ? 9.199 -7.818 -0.037 1.00 95.75 83 ARG A CA 1
ATOM 627 C C . ARG A 1 83 ? 9.260 -9.344 -0.037 1.00 95.75 83 ARG A C 1
ATOM 629 O O . ARG A 1 83 ? 9.791 -9.924 -0.984 1.00 95.75 83 ARG A O 1
ATOM 636 N N . ARG A 1 84 ? 8.701 -9.999 0.988 1.00 96.19 84 ARG A N 1
ATOM 637 C CA . ARG A 1 84 ? 8.640 -11.468 1.107 1.00 96.19 84 ARG A CA 1
ATOM 638 C C . ARG A 1 84 ? 7.970 -12.102 -0.113 1.00 96.19 84 ARG A C 1
ATOM 640 O O . ARG A 1 84 ? 8.447 -13.112 -0.623 1.00 96.19 84 ARG A O 1
ATOM 647 N N . ARG A 1 85 ? 6.920 -11.459 -0.630 1.00 95.00 85 ARG A N 1
ATOM 648 C CA . ARG A 1 85 ? 6.155 -11.894 -1.812 1.00 95.00 85 ARG A CA 1
ATOM 649 C C . ARG A 1 85 ? 6.706 -11.382 -3.142 1.00 95.00 85 ARG A C 1
ATOM 651 O O . ARG A 1 85 ? 6.077 -11.613 -4.173 1.00 95.00 85 ARG A O 1
ATOM 658 N N . ARG A 1 86 ? 7.855 -10.694 -3.135 1.00 95.62 86 ARG A N 1
ATOM 659 C CA . ARG A 1 86 ? 8.490 -10.097 -4.323 1.00 95.62 86 ARG A CA 1
ATOM 660 C C . ARG A 1 86 ? 7.533 -9.198 -5.119 1.00 95.62 86 ARG A C 1
ATOM 662 O O . ARG A 1 86 ? 7.532 -9.232 -6.349 1.00 95.62 86 ARG A O 1
ATOM 669 N N . MET A 1 87 ? 6.709 -8.415 -4.423 1.00 95.56 87 MET A N 1
ATOM 670 C CA . MET A 1 87 ? 5.764 -7.505 -5.067 1.00 95.56 87 MET A CA 1
ATOM 671 C C . MET A 1 87 ? 6.493 -6.432 -5.886 1.00 95.56 87 MET A C 1
ATOM 673 O O . MET A 1 87 ? 7.532 -5.923 -5.449 1.00 95.56 87 MET A O 1
ATOM 677 N N . PRO A 1 88 ? 5.967 -6.059 -7.066 1.00 95.88 88 PRO A N 1
ATOM 678 C CA . PRO A 1 88 ? 6.474 -4.918 -7.811 1.00 95.88 88 PRO A CA 1
ATOM 679 C C . PRO A 1 88 ? 6.372 -3.634 -6.974 1.00 95.88 88 PRO A C 1
ATOM 681 O O . PRO A 1 88 ? 5.333 -3.408 -6.357 1.00 95.88 88 PRO A O 1
ATOM 684 N N . PRO A 1 89 ? 7.381 -2.742 -7.000 1.00 96.56 89 PRO A N 1
ATOM 685 C CA . PRO A 1 89 ? 7.338 -1.489 -6.245 1.00 96.56 89 PRO A CA 1
ATOM 686 C C . PRO A 1 89 ? 6.099 -0.631 -6.520 1.00 96.56 89 PRO A C 1
ATOM 688 O O . PRO A 1 89 ? 5.587 -0.002 -5.606 1.00 96.56 89 PRO A O 1
ATOM 691 N N . ALA A 1 90 ? 5.589 -0.652 -7.755 1.00 95.94 90 ALA A N 1
ATOM 692 C CA . ALA A 1 90 ? 4.374 0.068 -8.126 1.00 95.94 90 ALA A CA 1
ATOM 693 C C . ALA A 1 90 ? 3.140 -0.403 -7.336 1.00 95.94 90 ALA A C 1
ATOM 695 O O . ALA A 1 90 ? 2.348 0.424 -6.907 1.00 95.94 90 ALA A O 1
ATOM 696 N N . GLU A 1 91 ? 2.993 -1.712 -7.096 1.00 96.06 91 GLU A N 1
ATOM 697 C CA . GLU A 1 91 ? 1.875 -2.236 -6.299 1.00 96.06 91 GLU A CA 1
ATOM 698 C C . GLU A 1 91 ? 2.008 -1.839 -4.827 1.00 96.06 91 GLU A C 1
ATOM 700 O O . GLU A 1 91 ? 1.014 -1.512 -4.186 1.00 96.06 91 GLU A O 1
ATOM 705 N N . VAL A 1 92 ? 3.234 -1.834 -4.295 1.00 97.31 92 VAL A N 1
ATOM 706 C CA . VAL A 1 92 ? 3.497 -1.423 -2.907 1.00 97.31 92 VAL A CA 1
ATOM 707 C C . VAL A 1 92 ? 3.205 0.063 -2.712 1.00 97.31 92 VAL A C 1
ATOM 709 O O . VAL A 1 92 ? 2.568 0.431 -1.730 1.00 97.31 92 VAL A O 1
ATOM 712 N N . GLU A 1 93 ? 3.621 0.907 -3.661 1.00 97.38 93 GLU A N 1
ATOM 713 C CA . GLU A 1 93 ? 3.287 2.335 -3.672 1.00 97.38 93 GLU A CA 1
ATOM 714 C C . GLU A 1 93 ? 1.767 2.531 -3.683 1.00 97.38 93 GLU A C 1
ATOM 716 O O . GLU A 1 93 ? 1.256 3.266 -2.846 1.00 97.38 93 GLU A O 1
ATOM 721 N N . THR A 1 94 ? 1.037 1.829 -4.562 1.00 96.44 94 THR A N 1
ATOM 722 C CA . THR A 1 94 ? -0.431 1.895 -4.600 1.00 96.44 94 THR A CA 1
ATOM 723 C C . THR A 1 94 ? -1.048 1.514 -3.259 1.00 96.44 94 THR A C 1
ATOM 725 O O . THR A 1 94 ? -1.884 2.257 -2.767 1.00 96.44 94 THR A O 1
ATOM 728 N N . ILE A 1 95 ? -0.622 0.415 -2.627 1.00 97.00 95 ILE A N 1
ATOM 729 C CA . ILE A 1 95 ? -1.141 0.026 -1.306 1.00 97.00 95 ILE A CA 1
ATOM 730 C C . ILE A 1 95 ? -0.959 1.168 -0.306 1.00 97.00 95 ILE A C 1
ATOM 732 O O . ILE A 1 95 ? -1.926 1.566 0.332 1.00 97.00 95 ILE A O 1
ATOM 736 N N . LEU A 1 96 ? 0.250 1.718 -0.183 1.00 98.00 96 LEU A N 1
ATOM 737 C CA . LEU A 1 96 ? 0.545 2.765 0.799 1.00 98.00 96 LEU A CA 1
ATOM 738 C C . LEU A 1 96 ? -0.241 4.057 0.530 1.00 98.00 96 LEU A C 1
ATOM 740 O O . LEU A 1 96 ? -0.825 4.611 1.460 1.00 98.00 96 LEU A O 1
ATOM 744 N N . VAL A 1 97 ? -0.315 4.496 -0.730 1.00 97.81 97 VAL A N 1
ATOM 745 C CA . VAL A 1 97 ? -1.058 5.702 -1.137 1.00 97.81 97 VAL A CA 1
ATOM 746 C C . VAL A 1 97 ? -2.558 5.541 -0.894 1.00 97.81 97 VAL A C 1
ATOM 748 O O . VAL A 1 97 ? -3.183 6.422 -0.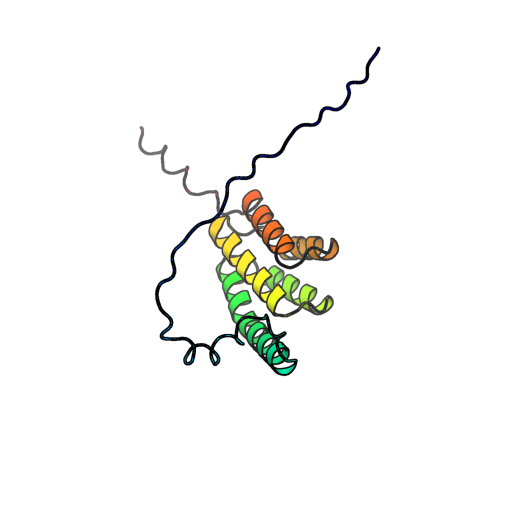305 1.00 97.81 97 VAL A O 1
ATOM 751 N N . GLU A 1 98 ? -3.142 4.410 -1.292 1.00 97.44 98 GLU A N 1
ATOM 752 C CA . GLU A 1 98 ? -4.574 4.145 -1.101 1.00 97.44 98 GLU A CA 1
ATOM 753 C C . GLU A 1 98 ? -4.924 4.006 0.383 1.00 97.44 98 GLU A C 1
ATOM 755 O O . GLU A 1 98 ? -5.971 4.478 0.824 1.00 97.44 98 GLU A O 1
ATOM 760 N N . SER A 1 99 ? -4.021 3.431 1.180 1.00 96.56 99 SER A N 1
ATOM 761 C CA . SER A 1 99 ? -4.180 3.360 2.636 1.00 96.56 99 SER A CA 1
ATOM 762 C C . SER A 1 99 ? -4.143 4.750 3.261 1.00 96.56 99 SER A C 1
ATOM 764 O O . SER A 1 99 ? -5.005 5.076 4.071 1.00 96.56 99 SER A O 1
ATOM 766 N N . ALA A 1 100 ? -3.194 5.601 2.855 1.00 97.44 100 ALA A N 1
ATOM 767 C CA . ALA A 1 100 ? -3.106 6.980 3.327 1.00 97.44 100 ALA A CA 1
ATOM 768 C C . ALA A 1 100 ? -4.370 7.779 2.969 1.00 97.44 100 ALA A C 1
ATOM 770 O O . ALA A 1 100 ? -4.935 8.464 3.821 1.00 97.44 100 ALA A O 1
ATOM 771 N N . ALA A 1 101 ? -4.851 7.665 1.728 1.00 96.62 101 ALA A N 1
ATOM 772 C CA . ALA A 1 101 ? -6.093 8.295 1.288 1.00 96.62 101 ALA A CA 1
ATOM 773 C C . ALA A 1 101 ? -7.298 7.809 2.112 1.00 96.62 101 ALA A C 1
ATOM 775 O O . ALA A 1 101 ? -8.031 8.621 2.678 1.00 96.62 101 ALA A O 1
ATOM 776 N N . SER A 1 102 ? -7.439 6.491 2.264 1.00 95.19 102 SER A N 1
ATOM 777 C CA . SER A 1 102 ? -8.525 5.868 3.027 1.00 95.19 102 SER A CA 1
ATOM 778 C C . SER A 1 102 ? -8.501 6.254 4.508 1.00 95.19 102 SER A C 1
ATOM 780 O O . SER A 1 102 ? -9.550 6.504 5.104 1.00 95.19 102 SER A O 1
ATOM 782 N N . ALA A 1 103 ? -7.308 6.338 5.102 1.00 95.62 103 ALA A N 1
ATOM 783 C CA . ALA A 1 103 ? -7.106 6.747 6.485 1.00 95.62 103 ALA A CA 1
ATOM 784 C C . ALA A 1 103 ? -7.413 8.233 6.703 1.00 95.62 103 ALA A C 1
ATOM 786 O O . ALA A 1 103 ? -8.020 8.582 7.711 1.00 95.62 103 ALA A O 1
ATOM 787 N N . ARG A 1 104 ? -7.079 9.113 5.751 1.00 94.81 104 ARG A N 1
ATOM 788 C CA . ARG A 1 104 ? -7.469 10.533 5.810 1.00 94.81 104 ARG A CA 1
ATOM 789 C C . ARG A 1 104 ? -8.986 10.708 5.727 1.00 94.81 104 ARG A C 1
ATOM 791 O O . ARG A 1 104 ? -9.538 11.555 6.422 1.00 94.81 104 ARG A O 1
ATOM 798 N N . GLU A 1 105 ? -9.655 9.914 4.893 1.00 94.00 105 GLU A N 1
ATOM 799 C CA . GLU A 1 105 ? -11.103 10.019 4.688 1.00 94.00 105 GLU A CA 1
ATOM 800 C C . GLU A 1 105 ? -11.913 9.402 5.837 1.00 94.00 105 GLU A C 1
ATOM 802 O O . GLU A 1 105 ? -12.858 10.011 6.337 1.00 94.00 105 GLU A O 1
ATOM 807 N N . ASN A 1 106 ? -11.550 8.195 6.270 1.00 94.50 106 ASN A N 1
ATOM 808 C CA . ASN A 1 106 ? -12.360 7.404 7.200 1.00 94.50 106 ASN A CA 1
ATOM 809 C C . ASN A 1 106 ? -11.703 7.209 8.573 1.00 94.50 106 ASN A C 1
ATOM 811 O O . ASN A 1 106 ? -12.341 6.714 9.503 1.00 94.50 106 ASN A O 1
ATOM 815 N N . GLY A 1 107 ? -10.452 7.631 8.735 1.00 94.00 107 GLY A N 1
ATOM 816 C CA . GLY A 1 107 ? -9.609 7.373 9.898 1.00 94.00 107 GLY A CA 1
ATOM 817 C C . GLY A 1 107 ? -8.800 6.078 9.784 1.00 94.00 107 GLY A C 1
ATOM 818 O O . GLY A 1 107 ? -9.108 5.213 8.956 1.00 94.00 107 GLY A O 1
ATOM 819 N N . PRO A 1 108 ? -7.772 5.914 10.632 1.00 93.62 108 PRO A N 1
ATOM 820 C CA . PRO A 1 108 ? -6.971 4.698 10.674 1.00 93.62 108 PRO A CA 1
ATOM 821 C C . PRO A 1 108 ? -7.779 3.512 11.217 1.00 93.62 108 PRO A C 1
ATOM 823 O O . PRO A 1 108 ? -8.741 3.687 11.975 1.00 93.62 108 PRO A O 1
ATOM 826 N N . VAL A 1 109 ? -7.362 2.307 10.828 1.00 94.38 109 VAL A N 1
ATOM 827 C CA . VAL A 1 109 ? -7.908 1.022 11.288 1.00 94.38 109 VAL A CA 1
ATOM 828 C C . VAL A 1 109 ? -6.872 0.340 12.180 1.00 94.38 109 VAL A C 1
ATOM 830 O O . VAL A 1 109 ? -5.675 0.464 11.941 1.00 94.38 109 VAL A O 1
ATOM 833 N N . ASP A 1 110 ? -7.328 -0.389 13.198 1.00 94.19 110 ASP A N 1
ATOM 834 C CA . ASP A 1 110 ? -6.442 -1.185 14.053 1.00 94.19 110 ASP A CA 1
ATOM 835 C C . ASP A 1 110 ? -5.948 -2.451 13.349 1.00 94.19 110 ASP A C 1
ATOM 837 O O . ASP A 1 110 ? -6.730 -3.147 12.699 1.00 94.19 110 ASP A O 1
ATOM 841 N N . ASN A 1 111 ? -4.688 -2.822 13.595 1.00 94.12 111 ASN A N 1
ATOM 842 C CA . ASN A 1 111 ? -4.043 -4.007 13.018 1.00 94.12 111 ASN A CA 1
ATOM 843 C C . ASN A 1 111 ? -4.059 -3.988 11.482 1.00 94.12 111 ASN A C 1
ATOM 845 O O . ASN A 1 111 ? -4.322 -5.008 10.832 1.00 94.12 111 ASN A O 1
ATOM 849 N N . PHE A 1 112 ? -3.802 -2.821 10.893 1.00 96.50 112 PHE A N 1
ATOM 850 C CA . PHE A 1 112 ? -3.890 -2.632 9.453 1.00 96.50 112 PHE A CA 1
ATOM 851 C C . PHE A 1 112 ? -2.903 -3.538 8.698 1.00 96.50 112 PHE A C 1
ATOM 853 O O . PHE A 1 112 ? -3.259 -4.141 7.682 1.00 96.50 112 PHE A O 1
ATOM 860 N N . GLY A 1 113 ? -1.690 -3.728 9.225 1.00 94.06 113 GLY A N 1
ATOM 861 C CA . GLY A 1 113 ? -0.679 -4.595 8.622 1.00 94.06 113 GLY A CA 1
ATOM 862 C C . GLY A 1 113 ? -1.136 -6.054 8.540 1.00 94.06 113 GLY A C 1
ATOM 863 O O . GLY A 1 113 ? -0.967 -6.700 7.503 1.00 94.06 113 GLY A O 1
ATOM 864 N N . ALA A 1 114 ? -1.793 -6.555 9.590 1.00 96.31 114 ALA A N 1
ATOM 865 C CA . ALA A 1 114 ? -2.355 -7.905 9.616 1.00 96.31 114 ALA A CA 1
ATOM 866 C C . ALA A 1 114 ? -3.517 -8.064 8.621 1.00 96.31 114 ALA A C 1
ATOM 868 O O . ALA A 1 114 ? -3.621 -9.089 7.940 1.00 96.31 114 ALA A O 1
ATOM 869 N N . PHE A 1 115 ? -4.365 -7.038 8.488 1.00 97.50 115 PHE A N 1
ATOM 870 C CA . PHE A 1 115 ? -5.413 -7.022 7.471 1.00 97.50 115 PHE A CA 1
ATOM 871 C C . PHE A 1 115 ? -4.814 -7.130 6.064 1.00 97.50 115 PHE A C 1
ATOM 873 O O . PHE A 1 115 ? -5.169 -8.058 5.334 1.00 97.50 115 PHE A O 1
ATOM 880 N N . VAL A 1 116 ? -3.860 -6.267 5.698 1.00 96.31 116 VAL A N 1
ATOM 881 C CA . VAL A 1 116 ? -3.219 -6.307 4.370 1.00 96.31 116 VAL A CA 1
ATOM 882 C C . VAL A 1 116 ? -2.556 -7.659 4.117 1.00 96.31 116 VAL A C 1
ATOM 884 O O . VAL A 1 116 ? -2.729 -8.232 3.040 1.00 96.31 116 VAL A O 1
ATOM 887 N N . GLN A 1 117 ? -1.860 -8.216 5.111 1.00 96.25 117 GLN A N 1
ATOM 888 C CA . GLN A 1 117 ? -1.281 -9.554 5.015 1.00 96.25 117 GLN A CA 1
ATOM 889 C C . GLN A 1 117 ? -2.344 -10.608 4.666 1.00 96.25 117 GLN A C 1
ATOM 891 O O . GLN A 1 117 ? -2.141 -11.387 3.734 1.00 96.25 117 GLN A O 1
ATOM 896 N N . SER A 1 118 ? -3.492 -10.597 5.351 1.00 97.50 118 SER A N 1
ATOM 897 C CA . SER A 1 118 ? -4.581 -11.550 5.098 1.00 97.50 118 SER A CA 1
ATOM 898 C C . SER A 1 118 ? -5.167 -11.434 3.686 1.00 97.50 118 SER A C 1
ATOM 900 O O . SER A 1 118 ? -5.532 -12.445 3.086 1.00 97.50 118 SER A O 1
ATOM 902 N N . GLN A 1 119 ? -5.241 -10.221 3.127 1.00 97.69 119 GLN A N 1
ATOM 903 C CA . GLN A 1 119 ? -5.724 -10.003 1.761 1.00 97.69 119 GLN A CA 1
ATOM 904 C C . GLN A 1 119 ? -4.701 -10.507 0.733 1.00 97.69 119 GLN A C 1
ATOM 906 O O . GLN A 1 119 ? -5.063 -11.156 -0.249 1.00 97.69 119 GLN A O 1
ATOM 911 N N . LEU A 1 120 ? -3.408 -10.286 0.992 1.00 95.75 120 LEU A N 1
ATOM 912 C CA . LEU A 1 120 ? -2.326 -10.824 0.166 1.00 95.75 120 LEU A CA 1
ATOM 913 C C . LEU A 1 120 ? -2.257 -12.359 0.219 1.00 95.75 120 LEU A C 1
ATOM 915 O O . LEU A 1 120 ? -1.852 -12.980 -0.765 1.00 95.75 120 LEU A O 1
ATOM 919 N N . ASP A 1 121 ? -2.624 -12.979 1.344 1.00 95.81 121 ASP A N 1
ATOM 920 C CA . ASP A 1 121 ? -2.746 -14.439 1.489 1.00 95.81 121 ASP A CA 1
ATOM 921 C C . ASP A 1 121 ? -3.925 -15.014 0.701 1.00 95.81 121 ASP A C 1
ATOM 923 O O . ASP A 1 121 ? -3.824 -16.109 0.154 1.00 95.81 121 ASP A O 1
ATOM 927 N N . GLN A 1 122 ? -4.999 -14.240 0.553 1.00 96.50 122 GLN A N 1
ATOM 928 C CA . GLN A 1 122 ? -6.118 -14.558 -0.342 1.00 96.50 122 GLN A CA 1
ATOM 929 C C . GLN A 1 122 ? -5.785 -14.322 -1.823 1.00 96.50 122 GLN A C 1
ATOM 931 O O . GLN A 1 122 ? -6.598 -14.614 -2.696 1.00 96.50 122 GLN A O 1
ATOM 936 N N . GLY A 1 123 ? -4.590 -13.806 -2.121 1.00 95.62 123 GLY A N 1
ATOM 937 C CA . GLY A 1 123 ? -4.132 -13.545 -3.480 1.00 95.62 123 GLY A CA 1
ATOM 938 C C . GLY A 1 123 ? -4.608 -12.217 -4.068 1.00 95.62 123 GLY A C 1
ATOM 939 O O . GLY A 1 123 ? -4.302 -11.962 -5.232 1.00 95.62 123 GLY A O 1
ATOM 940 N N . LEU A 1 124 ? -5.286 -11.359 -3.293 1.00 96.38 124 LEU A N 1
ATOM 941 C CA . LEU A 1 124 ? -5.716 -10.042 -3.768 1.00 96.38 124 LEU A CA 1
ATOM 942 C C . LEU A 1 124 ? -4.510 -9.148 -4.046 1.00 96.38 124 LEU A C 1
ATOM 944 O O . LEU A 1 124 ? -3.567 -9.079 -3.252 1.00 96.38 124 LEU A O 1
ATOM 948 N N . ARG A 1 125 ? -4.544 -8.440 -5.179 1.00 94.50 125 ARG A N 1
ATOM 949 C CA . ARG A 1 125 ? -3.479 -7.523 -5.615 1.00 94.50 125 ARG A CA 1
ATOM 950 C C . ARG A 1 125 ? -4.042 -6.332 -6.376 1.00 94.50 125 ARG A C 1
ATOM 952 O O . ARG A 1 125 ? -5.203 -6.325 -6.782 1.00 94.50 125 ARG A O 1
ATOM 959 N N . GLY A 1 126 ? -3.190 -5.328 -6.583 1.00 92.44 126 GLY A N 1
ATOM 960 C CA . GLY A 1 126 ? -3.508 -4.148 -7.383 1.00 92.44 126 GLY A CA 1
ATOM 961 C C . GLY A 1 126 ? -4.832 -3.508 -6.968 1.00 92.44 126 GLY A C 1
ATOM 962 O O . GLY A 1 126 ? -5.026 -3.165 -5.803 1.00 92.44 126 GLY A O 1
ATOM 963 N N . ARG A 1 127 ? -5.753 -3.381 -7.928 1.00 93.62 127 ARG A N 1
ATOM 964 C CA . ARG A 1 127 ? -7.053 -2.730 -7.735 1.00 93.62 127 ARG A CA 1
ATOM 965 C C . ARG A 1 127 ? -7.934 -3.424 -6.695 1.00 93.62 127 ARG A C 1
ATOM 967 O O . ARG A 1 127 ? -8.553 -2.740 -5.893 1.00 93.62 127 ARG A O 1
ATOM 974 N N . GLU A 1 128 ? -7.978 -4.752 -6.679 1.00 96.12 128 GLU A N 1
ATOM 975 C CA . GLU A 1 128 ? -8.845 -5.490 -5.748 1.00 96.12 128 GLU A CA 1
ATOM 976 C C . GLU A 1 128 ? -8.399 -5.300 -4.296 1.00 96.12 128 GLU A C 1
ATOM 978 O O . GLU A 1 128 ? -9.221 -5.133 -3.396 1.00 96.12 128 GLU A O 1
ATOM 983 N N . LEU A 1 129 ? -7.082 -5.272 -4.074 1.00 96.44 129 LEU A N 1
ATOM 984 C CA . LEU A 1 129 ? -6.510 -4.987 -2.764 1.00 96.44 129 LEU A CA 1
ATOM 985 C C . LEU A 1 129 ? -6.773 -3.538 -2.341 1.00 96.44 129 LEU A C 1
ATOM 987 O O . LEU A 1 129 ? -7.144 -3.307 -1.194 1.00 96.44 129 LEU A O 1
ATOM 991 N N . ALA A 1 130 ? -6.637 -2.578 -3.259 1.00 95.12 130 ALA A N 1
ATOM 992 C CA . ALA A 1 130 ? -6.995 -1.187 -2.991 1.00 95.12 130 ALA A CA 1
ATOM 993 C C . ALA A 1 130 ? -8.472 -1.067 -2.580 1.00 95.12 130 ALA A C 1
ATOM 995 O O . ALA A 1 130 ? -8.781 -0.488 -1.543 1.00 95.12 130 ALA A O 1
ATOM 996 N N . GLU A 1 131 ? -9.386 -1.688 -3.327 1.00 96.75 131 GLU A N 1
ATOM 997 C CA . GLU A 1 131 ? -10.816 -1.709 -2.996 1.00 96.75 131 GLU A CA 1
ATOM 998 C C . GLU A 1 131 ? -11.089 -2.369 -1.632 1.00 96.75 131 GLU A C 1
ATOM 1000 O O . GLU A 1 131 ? -11.942 -1.903 -0.875 1.00 96.75 131 GLU A O 1
ATOM 1005 N N . ALA A 1 132 ? -10.358 -3.430 -1.277 1.00 97.50 132 ALA A N 1
ATOM 1006 C CA . ALA A 1 132 ? -10.449 -4.045 0.044 1.00 97.50 132 ALA A CA 1
ATOM 1007 C C . ALA A 1 132 ? -9.987 -3.096 1.166 1.00 97.50 132 ALA A C 1
ATOM 1009 O O . ALA A 1 132 ? -10.673 -2.996 2.181 1.00 97.50 132 ALA A O 1
ATOM 1010 N N . ILE A 1 133 ? -8.882 -2.370 0.966 1.00 96.38 133 ILE A N 1
ATOM 1011 C CA . ILE A 1 133 ? -8.366 -1.358 1.906 1.00 96.38 133 ILE A CA 1
ATOM 1012 C C . ILE A 1 133 ? -9.392 -0.240 2.111 1.00 96.38 133 ILE A C 1
ATOM 1014 O O . ILE A 1 133 ? -9.741 0.065 3.252 1.00 96.38 133 ILE A O 1
ATOM 1018 N N . HIS A 1 134 ? -9.945 0.304 1.024 1.00 95.81 134 HIS A N 1
ATOM 1019 C CA . HIS A 1 134 ? -11.002 1.320 1.077 1.00 95.81 134 HIS A CA 1
ATOM 1020 C C . HIS A 1 134 ? -12.202 0.854 1.900 1.00 95.81 134 HIS A C 1
ATOM 1022 O O . HIS A 1 134 ? -12.670 1.570 2.787 1.00 95.81 134 HIS A O 1
ATOM 1028 N N . ARG A 1 135 ? -12.686 -0.370 1.651 1.00 96.94 135 ARG A N 1
ATOM 1029 C CA . ARG A 1 135 ? -13.815 -0.943 2.400 1.00 96.94 135 ARG A CA 1
ATOM 1030 C C . ARG A 1 135 ? -13.504 -1.117 3.884 1.00 96.94 135 ARG A C 1
ATOM 1032 O O . ARG A 1 135 ? -14.359 -0.796 4.706 1.00 96.94 135 ARG A O 1
ATOM 1039 N N . GLU A 1 136 ? -12.309 -1.593 4.229 1.00 97.00 136 GLU A N 1
ATOM 1040 C CA . GLU A 1 136 ? -11.913 -1.807 5.625 1.00 97.00 136 GLU A CA 1
ATOM 1041 C C . GLU A 1 136 ? -11.857 -0.481 6.393 1.00 97.00 136 GLU A C 1
ATOM 1043 O O . GLU A 1 136 ? -12.452 -0.354 7.465 1.00 97.00 136 GLU A O 1
ATOM 1048 N N . HIS A 1 137 ? -11.235 0.546 5.811 1.00 95.19 137 HIS A N 1
ATOM 1049 C CA . HIS A 1 137 ? -11.222 1.891 6.383 1.00 95.19 137 HIS A CA 1
ATOM 1050 C C . HIS A 1 137 ? -12.625 2.497 6.466 1.00 95.19 137 HIS A C 1
ATOM 1052 O O . HIS A 1 137 ? -12.986 3.056 7.498 1.00 95.19 137 HIS A O 1
ATOM 1058 N N . ALA A 1 138 ? -13.465 2.348 5.442 1.00 94.56 138 ALA A N 1
ATOM 1059 C CA . ALA A 1 138 ? -14.835 2.857 5.476 1.00 94.56 138 ALA A CA 1
ATOM 1060 C C . ALA A 1 138 ? -15.701 2.207 6.571 1.00 94.56 138 ALA A C 1
ATOM 1062 O O . ALA A 1 138 ? -16.589 2.876 7.117 1.00 94.56 138 ALA A O 1
ATOM 1063 N N . ALA A 1 139 ? -15.451 0.927 6.870 1.00 94.38 139 ALA A N 1
ATOM 1064 C CA . ALA A 1 139 ? -16.190 0.135 7.848 1.00 94.38 139 ALA A CA 1
ATOM 1065 C C . ALA A 1 139 ? -15.668 0.294 9.283 1.00 94.38 139 ALA A C 1
ATOM 1067 O O . ALA A 1 139 ? -16.462 0.317 10.223 1.00 94.38 139 ALA A O 1
ATOM 1068 N N . ARG A 1 140 ? -14.346 0.380 9.466 1.00 94.44 140 ARG A N 1
ATOM 1069 C CA . ARG A 1 140 ? -13.690 0.303 10.785 1.00 94.44 140 ARG A CA 1
ATOM 1070 C C . ARG A 1 140 ? -12.795 1.494 11.108 1.00 94.44 140 ARG A C 1
ATOM 1072 O O . ARG A 1 140 ? -12.203 1.531 12.185 1.00 94.44 140 ARG A O 1
ATOM 1079 N N . GLY A 1 141 ? -12.686 2.453 10.197 1.00 92.25 141 GLY A N 1
ATOM 1080 C CA . GLY A 1 141 ? -11.903 3.661 10.391 1.00 92.25 141 GLY A CA 1
ATOM 1081 C C . GLY A 1 141 ? -12.427 4.479 11.568 1.00 92.25 141 GLY A C 1
ATOM 1082 O O . GLY A 1 141 ? -13.627 4.727 11.717 1.00 92.25 141 GLY A O 1
ATOM 1083 N N . LYS A 1 142 ? -11.509 4.917 12.429 1.00 85.56 142 LYS A N 1
ATOM 1084 C CA . LYS A 1 142 ? -11.831 5.648 13.667 1.00 85.56 142 LYS A CA 1
ATOM 1085 C C . LYS A 1 142 ? -12.198 7.127 13.453 1.00 85.56 142 LYS A C 1
ATOM 1087 O O . LYS A 1 142 ? -12.434 7.850 14.417 1.00 85.56 142 LYS A O 1
ATOM 1092 N N . GLY A 1 143 ? -12.250 7.596 12.206 1.00 71.56 143 GLY A N 1
ATOM 1093 C CA . GLY A 1 143 ? -12.336 9.011 11.829 1.00 71.56 143 GLY A CA 1
ATOM 1094 C C . GLY A 1 143 ? -13.748 9.547 11.587 1.00 71.56 143 GLY A C 1
ATOM 1095 O O . GLY A 1 143 ? -13.932 10.761 11.572 1.00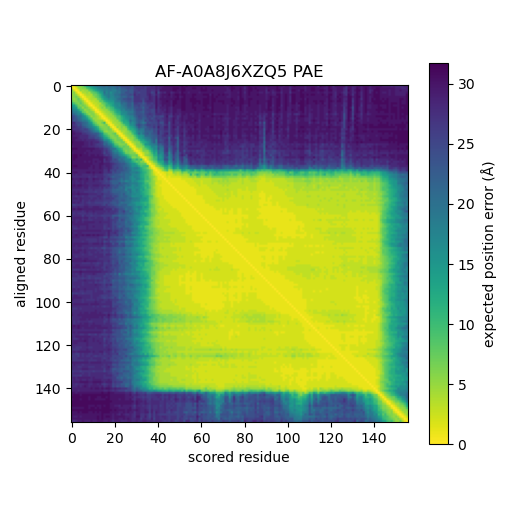 71.56 143 GLY A O 1
ATO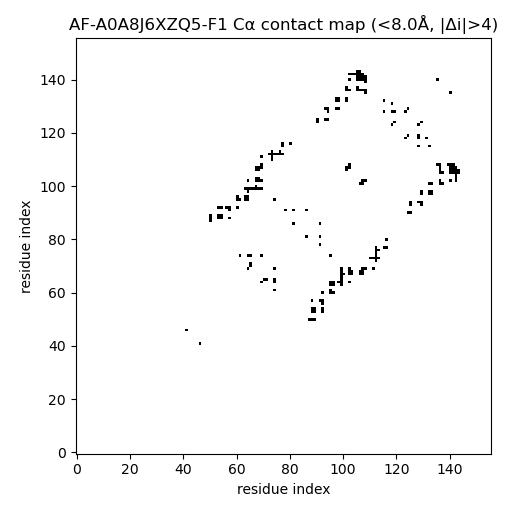M 1096 N N . LYS A 1 144 ? -14.778 8.692 11.482 1.00 58.28 144 LYS A N 1
ATOM 1097 C CA . LYS A 1 144 ? -16.179 9.153 11.329 1.00 58.28 144 LYS A CA 1
ATOM 1098 C C . LYS A 1 144 ? -16.790 9.769 12.598 1.00 58.28 144 LYS A C 1
ATOM 1100 O O . LYS A 1 144 ? -17.895 10.300 12.556 1.00 58.28 144 LYS A O 1
ATOM 1105 N N . MET A 1 145 ? -16.090 9.762 13.732 1.00 50.44 145 MET A N 1
ATOM 1106 C CA . MET A 1 145 ? -16.626 10.237 15.011 1.00 50.44 145 MET A CA 1
ATOM 1107 C C . MET A 1 145 ? -16.278 11.705 15.312 1.00 50.44 145 MET A C 1
ATOM 1109 O O . MET A 1 145 ? -15.611 11.949 16.313 1.00 50.44 145 MET A O 1
ATOM 1113 N N . LYS A 1 146 ? -16.685 12.700 14.500 1.00 49.75 146 LYS A N 1
ATOM 1114 C CA . LYS A 1 146 ? -16.607 14.114 14.964 1.00 49.75 146 LYS A CA 1
ATOM 1115 C C . LYS A 1 146 ? -17.396 15.204 14.220 1.00 49.75 146 LYS A C 1
ATOM 1117 O O . LYS A 1 146 ? -17.059 16.369 14.392 1.00 49.75 146 LYS A O 1
ATOM 1122 N N . LYS A 1 147 ? -18.439 14.901 13.435 1.00 50.41 147 LYS A N 1
ATOM 1123 C CA . LYS A 1 147 ? -19.286 15.971 12.848 1.00 50.41 147 LYS A CA 1
ATOM 1124 C C . LYS A 1 147 ? -20.710 16.096 13.390 1.00 50.41 147 LYS A C 1
ATOM 1126 O O . LYS A 1 147 ? -21.286 17.166 13.235 1.00 50.41 147 LYS A O 1
ATOM 1131 N N . ASP A 1 148 ? -21.222 15.103 14.115 1.00 53.69 148 ASP A N 1
ATOM 1132 C CA . ASP A 1 148 ? -22.623 15.143 14.571 1.00 53.69 148 ASP A CA 1
ATOM 1133 C C . ASP A 1 148 ? -22.810 15.497 16.056 1.00 53.69 148 ASP A C 1
ATOM 1135 O O . ASP A 1 148 ? -23.939 15.653 16.503 1.00 53.69 148 ASP A O 1
ATOM 1139 N N . LYS A 1 149 ? -21.735 15.678 16.840 1.00 51.25 149 LYS A N 1
ATOM 1140 C CA . LYS A 1 149 ? -21.855 15.959 18.287 1.00 51.25 149 LYS A CA 1
ATOM 1141 C C . LYS A 1 149 ? -21.954 17.437 18.685 1.00 51.25 149 LYS A C 1
ATOM 1143 O O . LYS A 1 149 ? -22.231 17.698 19.851 1.00 51.25 149 LYS A O 1
ATOM 1148 N N . ASP A 1 150 ? -21.793 18.369 17.744 1.00 55.47 150 ASP A N 1
ATOM 1149 C CA . ASP A 1 150 ? -21.877 19.815 18.020 1.00 55.47 150 ASP A CA 1
ATOM 1150 C C . ASP A 1 150 ? -23.199 20.461 17.567 1.00 55.47 150 ASP A C 1
ATOM 1152 O O . ASP A 1 150 ? -23.396 21.648 17.791 1.00 55.47 150 ASP A O 1
ATOM 1156 N N . LYS A 1 151 ? -24.143 19.714 16.972 1.00 56.78 151 LYS A N 1
ATOM 1157 C CA . LYS A 1 151 ? -25.437 20.286 16.536 1.00 56.78 151 LYS A CA 1
ATOM 1158 C C . LYS A 1 151 ? -26.577 20.228 17.558 1.00 56.78 151 LYS A C 1
ATOM 1160 O O . LYS A 1 151 ? -27.604 20.850 17.310 1.00 56.78 151 LYS A O 1
ATOM 1165 N N . ASP A 1 152 ? -26.390 19.555 18.693 1.00 56.91 152 ASP A N 1
ATOM 1166 C CA . ASP A 1 152 ? -27.433 19.401 19.725 1.00 56.91 152 ASP A CA 1
ATOM 1167 C C . ASP A 1 152 ? -27.149 20.166 21.031 1.00 56.91 152 ASP A C 1
ATOM 1169 O O . ASP A 1 152 ? -27.895 20.017 21.992 1.00 56.91 152 ASP A O 1
ATOM 1173 N N . LYS A 1 153 ? -26.100 21.001 21.099 1.00 57.88 153 LYS A N 1
ATOM 1174 C CA . LYS A 1 153 ? -25.770 21.762 22.324 1.00 57.88 153 LYS A CA 1
ATOM 1175 C C . LYS A 1 153 ? -26.214 23.228 22.351 1.00 57.88 153 LYS A C 1
ATOM 1177 O O . LYS A 1 153 ? -26.040 23.860 23.384 1.00 57.88 153 LYS A O 1
ATOM 1182 N N . ASP A 1 154 ? -26.848 23.728 21.290 1.00 62.09 154 ASP A N 1
ATOM 1183 C CA . ASP A 1 154 ? -27.330 25.120 21.212 1.00 62.09 154 ASP A CA 1
ATOM 1184 C C . ASP A 1 154 ? -28.869 25.240 21.301 1.00 62.09 154 ASP A C 1
ATOM 1186 O O . ASP A 1 154 ? -29.462 26.181 20.772 1.00 62.09 154 ASP A O 1
ATOM 1190 N N . LYS A 1 155 ? -29.549 24.279 21.940 1.00 56.38 155 LYS A N 1
ATOM 1191 C CA . LYS A 1 155 ? -31.002 24.336 22.181 1.00 56.38 155 LYS A CA 1
ATOM 1192 C C . LYS A 1 155 ? -31.366 24.029 23.634 1.00 56.38 155 LYS A C 1
ATOM 1194 O O . LYS A 1 155 ? -32.142 23.111 23.855 1.00 56.38 155 LYS A O 1
ATOM 1199 N N . ASP A 1 156 ? -30.837 24.790 24.585 1.00 60.00 156 ASP A N 1
ATOM 1200 C CA . ASP A 1 156 ? -31.433 24.940 25.923 1.00 60.00 156 ASP A CA 1
ATOM 1201 C C . ASP A 1 156 ? -31.195 26.360 26.456 1.00 60.00 156 ASP A C 1
ATOM 1203 O O . ASP A 1 156 ? -30.033 26.830 26.394 1.00 60.00 156 ASP A O 1
#

pLDDT: mean 81.3, std 20.67, range [37.03, 98.5]

Mean predicted aligned error: 13.92 Å

Secondary structure (DSSP, 8-state):
---------------------------SSSTTSSSS-S--PPPHHHHHHHHHHHHHHHHHHHHHHHHTT--HHHHHHHHHHHHHTT--HHHHHHHHHHHHHHHHHH---TTHHHHHHHHHHTT--HHHHHHHHHHHHHHH-GGGTTSSSSSSSS--

Solvent-accessible surface area (backbone atoms only — not comparable to full-atom values): 9636 Å² total; per-residue (Å²): 132,90,80,94,80,85,89,82,86,89,79,90,86,88,83,84,90,80,90,80,93,78,80,95,84,81,88,81,86,61,80,89,77,65,82,84,79,64,91,72,75,74,51,73,66,54,54,49,52,52,45,52,58,32,46,71,42,38,67,57,29,52,48,48,18,41,76,29,57,39,55,66,71,30,54,50,42,44,54,50,51,36,55,76,69,65,55,56,39,56,51,54,36,49,49,30,45,47,46,18,52,27,14,65,71,20,13,38,48,85,65,50,22,61,52,53,50,55,41,49,73,73,63,46,51,64,70,61,38,43,54,50,49,42,51,48,16,69,75,55,21,70,47,75,79,77,80,77,79,77,77,76,75,86,80,128

Foldseek 3Di:
DDDDDDDDDDDDDDDDDDDDDDDDDDPPPCPVPPVPPDPPPDDPVRVVVVLVVLQVCLVVLLVLLVVLVEDNVLSVLLVVLCVVVVHRSNQSSLLSNLLSVLCNVQNHAPPNSVVLNVCVVVVDTDPRSSVSSNVRSNPGHPPPPDDPPPPPPPDD